Protein AF-A0A564XZP2-F1 (afdb_monomer_lite)

Structure (mmCIF, N/CA/C/O backbone):
data_AF-A0A564XZP2-F1
#
_entry.id   AF-A0A564XZP2-F1
#
loop_
_atom_site.group_PDB
_atom_site.id
_atom_site.type_symbol
_atom_site.label_atom_id
_atom_site.label_alt_id
_atom_site.label_comp_id
_atom_site.label_asym_id
_atom_site.label_entity_id
_atom_site.label_seq_id
_atom_site.pdbx_PDB_ins_code
_atom_site.Cartn_x
_atom_site.Cartn_y
_atom_site.Cartn_z
_atom_site.occupancy
_atom_site.B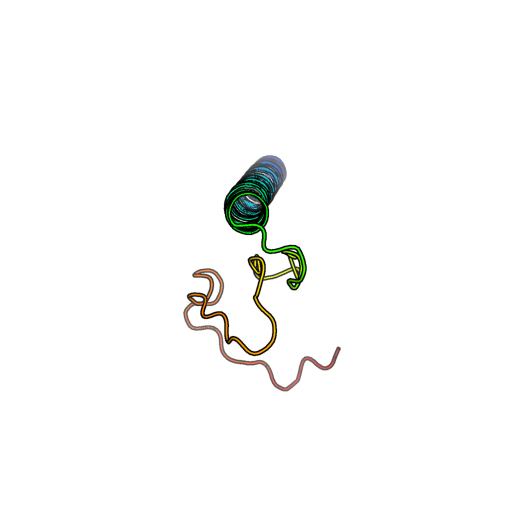_iso_or_equiv
_atom_site.auth_seq_id
_atom_site.auth_comp_id
_atom_site.auth_asym_id
_atom_site.auth_atom_id
_atom_site.pdbx_PDB_model_num
ATOM 1 N N . MET A 1 1 ? 36.345 -5.680 -15.199 1.00 37.22 1 MET A N 1
ATOM 2 C CA . MET A 1 1 ? 35.558 -4.534 -14.705 1.00 37.22 1 MET A CA 1
ATOM 3 C C . MET A 1 1 ? 34.857 -5.031 -13.450 1.00 37.22 1 MET A C 1
ATOM 5 O O . MET A 1 1 ? 33.948 -5.838 -13.564 1.00 37.22 1 MET A O 1
ATOM 9 N N . GLN A 1 2 ? 35.418 -4.741 -12.276 1.00 33.12 2 GLN A N 1
ATOM 10 C CA . GLN A 1 2 ? 34.840 -5.120 -10.982 1.00 33.12 2 GLN A CA 1
ATOM 11 C C . GLN A 1 2 ? 33.789 -4.064 -10.624 1.00 33.12 2 GLN A C 1
ATOM 13 O O . GLN A 1 2 ? 34.094 -2.878 -10.688 1.00 33.12 2 GLN A O 1
ATOM 18 N N . MET A 1 3 ? 32.553 -4.490 -10.352 1.00 40.94 3 MET A N 1
ATOM 19 C CA . MET A 1 3 ? 31.509 -3.640 -9.776 1.00 40.94 3 MET A CA 1
ATOM 20 C C . MET A 1 3 ? 31.598 -3.754 -8.257 1.00 40.94 3 MET A C 1
ATOM 22 O O . MET A 1 3 ? 31.566 -4.858 -7.712 1.00 40.94 3 MET A O 1
ATOM 26 N N . ASP A 1 4 ? 31.759 -2.608 -7.606 1.00 45.31 4 ASP A N 1
ATOM 27 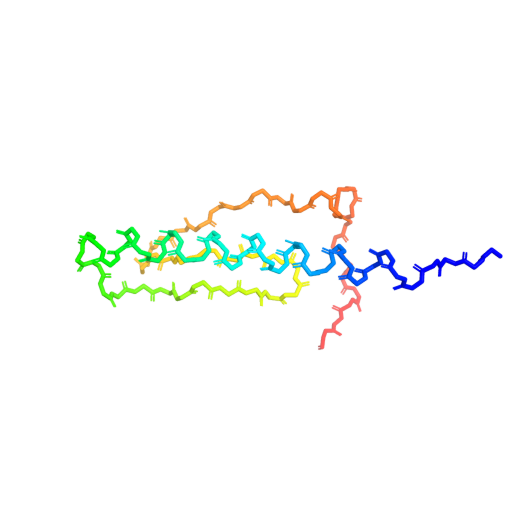C CA . ASP A 1 4 ? 31.967 -2.480 -6.172 1.00 45.31 4 ASP A CA 1
ATOM 28 C C . ASP A 1 4 ? 30.720 -2.920 -5.389 1.00 45.31 4 ASP A C 1
ATOM 30 O O . ASP A 1 4 ? 29.650 -2.315 -5.463 1.00 45.31 4 ASP A O 1
ATOM 34 N N . THR A 1 5 ? 30.872 -3.973 -4.588 1.00 53.03 5 THR A N 1
ATOM 35 C CA . THR A 1 5 ? 29.849 -4.575 -3.713 1.00 53.03 5 THR A CA 1
ATOM 36 C C . THR A 1 5 ? 29.301 -3.628 -2.637 1.00 53.03 5 THR A C 1
ATOM 38 O O . THR A 1 5 ? 28.253 -3.893 -2.061 1.00 53.03 5 THR A O 1
ATOM 41 N N . ASN A 1 6 ? 29.964 -2.495 -2.397 1.00 49.41 6 ASN A N 1
ATOM 42 C CA . ASN A 1 6 ? 29.653 -1.536 -1.330 1.00 49.41 6 ASN A CA 1
ATOM 43 C C . ASN A 1 6 ? 28.583 -0.486 -1.730 1.00 49.41 6 ASN A C 1
ATOM 45 O O . ASN A 1 6 ? 28.008 0.206 -0.889 1.00 49.41 6 ASN A O 1
ATOM 49 N N . SER A 1 7 ? 28.298 -0.347 -3.030 1.00 47.97 7 SER A N 1
ATOM 50 C CA . SER A 1 7 ? 27.285 0.592 -3.541 1.00 47.97 7 SER A CA 1
ATOM 51 C C . SER A 1 7 ? 25.881 -0.016 -3.557 1.00 47.97 7 SER A C 1
ATOM 53 O O . SER A 1 7 ? 24.903 0.681 -3.294 1.00 47.97 7 SER A O 1
ATOM 55 N N . THR A 1 8 ? 25.780 -1.321 -3.809 1.00 53.47 8 THR A N 1
ATOM 56 C CA . THR A 1 8 ? 24.509 -2.053 -3.871 1.00 53.47 8 THR A CA 1
ATOM 57 C C . THR A 1 8 ? 23.862 -2.179 -2.491 1.00 53.47 8 THR A C 1
ATOM 59 O O . THR A 1 8 ? 22.657 -1.980 -2.372 1.00 53.47 8 THR A O 1
ATOM 62 N N . GLU A 1 9 ? 24.658 -2.407 -1.439 1.00 50.06 9 GLU A N 1
ATOM 63 C CA . GLU A 1 9 ? 24.164 -2.518 -0.058 1.00 50.06 9 GLU A CA 1
ATOM 64 C C . GLU A 1 9 ? 23.553 -1.202 0.449 1.00 50.06 9 GLU A C 1
ATOM 66 O O . GLU A 1 9 ? 22.458 -1.205 1.011 1.00 50.06 9 GLU A O 1
ATOM 71 N N . ASN A 1 10 ? 24.187 -0.060 0.164 1.00 50.41 10 ASN A N 1
ATOM 72 C CA . ASN A 1 10 ? 23.684 1.262 0.555 1.00 50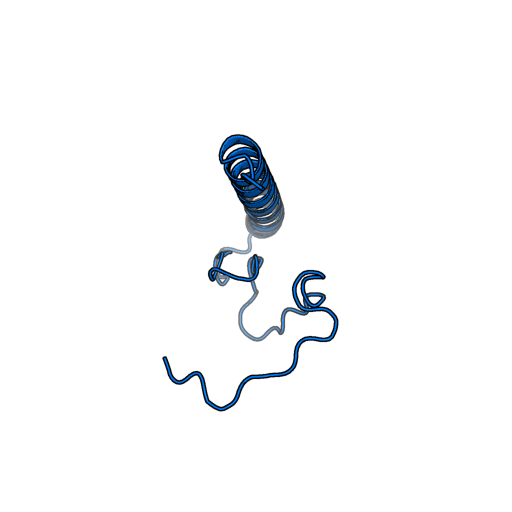.41 10 ASN A CA 1
ATOM 73 C C . ASN A 1 10 ? 22.400 1.673 -0.191 1.00 50.41 10 ASN A C 1
ATOM 75 O O . ASN A 1 10 ? 21.534 2.329 0.388 1.00 50.41 10 ASN A O 1
ATOM 79 N N . LEU A 1 11 ? 22.248 1.261 -1.454 1.00 53.50 11 LEU A N 1
ATOM 80 C CA . LEU A 1 11 ? 21.024 1.460 -2.242 1.00 53.50 11 LEU A CA 1
ATOM 81 C C . LEU A 1 11 ? 19.873 0.579 -1.744 1.00 53.50 11 LEU A C 1
ATOM 83 O O . LEU A 1 11 ? 18.753 1.064 -1.604 1.00 53.50 11 LEU A O 1
ATOM 87 N N . THR A 1 12 ? 20.142 -0.688 -1.415 1.00 54.34 12 THR A N 1
ATOM 88 C CA . THR A 1 12 ? 19.129 -1.571 -0.816 1.00 54.34 12 THR A CA 1
ATOM 89 C C . THR A 1 12 ? 18.708 -1.102 0.573 1.00 54.34 12 THR A C 1
ATOM 91 O O . THR A 1 12 ? 17.525 -1.145 0.902 1.00 54.34 12 THR A O 1
ATOM 94 N N . LEU A 1 13 ? 19.646 -0.585 1.374 1.00 54.72 13 LEU A N 1
ATOM 95 C CA . LEU A 1 13 ? 19.352 -0.035 2.694 1.00 54.72 13 LEU A CA 1
ATOM 96 C C . LEU A 1 13 ? 18.477 1.223 2.587 1.00 54.72 13 LEU A C 1
ATOM 98 O O . LEU A 1 13 ? 17.519 1.363 3.347 1.00 54.72 13 LEU A O 1
ATOM 102 N N . SER A 1 14 ? 18.750 2.113 1.624 1.00 58.62 14 SER A N 1
ATOM 103 C CA . SER A 1 14 ? 17.964 3.341 1.438 1.00 58.62 14 SER A CA 1
ATOM 104 C C . SER A 1 14 ? 16.561 3.079 0.878 1.00 58.62 14 SER A C 1
ATOM 106 O O . SER A 1 14 ? 15.609 3.708 1.342 1.00 58.62 14 SER A O 1
ATOM 108 N N . LEU A 1 15 ? 16.398 2.114 -0.038 1.00 59.06 15 LEU A N 1
ATOM 109 C CA . LEU A 1 15 ? 15.085 1.708 -0.558 1.00 59.06 15 LEU A CA 1
ATOM 110 C C . LEU A 1 15 ? 14.216 1.070 0.529 1.00 59.06 15 LEU A C 1
ATOM 112 O O . LEU A 1 15 ? 13.057 1.448 0.693 1.00 59.06 15 LEU A O 1
ATOM 116 N N . ASN A 1 16 ? 14.794 0.157 1.314 1.00 65.19 16 ASN A N 1
ATOM 117 C CA . ASN A 1 16 ? 14.096 -0.475 2.432 1.00 65.19 16 ASN A CA 1
ATOM 118 C C . ASN A 1 16 ? 13.670 0.572 3.469 1.00 65.19 16 ASN A C 1
ATOM 120 O O . ASN A 1 16 ? 12.525 0.566 3.916 1.00 65.19 16 ASN A O 1
ATOM 124 N N . THR A 1 17 ? 14.544 1.537 3.768 1.00 66.88 17 THR A N 1
ATOM 125 C CA . THR A 1 17 ? 14.244 2.631 4.705 1.00 66.88 17 THR A CA 1
ATOM 126 C C . THR A 1 17 ? 13.121 3.539 4.191 1.00 66.88 17 THR A C 1
ATOM 128 O O . THR A 1 17 ? 12.227 3.909 4.951 1.00 66.88 17 THR A O 1
ATOM 131 N N . ALA A 1 18 ? 13.118 3.881 2.899 1.00 70.38 18 ALA A N 1
ATOM 132 C CA . ALA A 1 18 ? 12.059 4.694 2.301 1.00 70.38 18 ALA A CA 1
ATOM 133 C C . ALA A 1 18 ? 10.700 3.976 2.330 1.00 70.38 18 ALA A C 1
ATOM 135 O O . ALA A 1 18 ? 9.679 4.590 2.646 1.00 70.38 18 ALA A O 1
ATOM 136 N N . CYS A 1 19 ? 10.683 2.668 2.065 1.00 77.44 19 CYS A N 1
ATOM 137 C CA . CYS A 1 19 ? 9.462 1.874 2.146 1.00 77.44 19 CYS A CA 1
ATOM 138 C C . CYS A 1 19 ? 8.955 1.744 3.580 1.00 77.44 19 CYS A C 1
ATOM 140 O O . CYS A 1 19 ? 7.766 1.935 3.822 1.00 77.44 19 CYS A O 1
ATOM 142 N N . GLU A 1 20 ? 9.842 1.520 4.547 1.00 80.00 20 GLU A N 1
ATOM 143 C CA . GLU A 1 20 ? 9.477 1.517 5.963 1.00 80.00 20 GLU A CA 1
ATOM 144 C C . GLU A 1 20 ? 8.856 2.844 6.409 1.00 80.00 20 GLU A C 1
ATOM 146 O O . GLU A 1 20 ? 7.872 2.839 7.152 1.00 80.00 20 GLU A O 1
ATOM 151 N N . GLN A 1 21 ? 9.386 3.974 5.937 1.00 82.06 21 GLN A N 1
ATOM 152 C CA . GLN A 1 21 ? 8.848 5.293 6.261 1.00 82.06 21 GLN A CA 1
ATOM 153 C C . GLN A 1 21 ? 7.429 5.469 5.700 1.00 82.06 21 GLN A C 1
ATOM 155 O O . GLN A 1 21 ? 6.506 5.781 6.450 1.00 82.06 21 GLN A O 1
ATOM 160 N N . ILE A 1 22 ? 7.228 5.167 4.412 1.00 78.25 22 ILE A N 1
ATOM 161 C CA . ILE A 1 22 ? 5.909 5.227 3.759 1.00 78.25 22 ILE A CA 1
ATOM 162 C C . ILE A 1 22 ? 4.907 4.314 4.477 1.00 78.25 22 ILE A C 1
ATOM 164 O O . ILE A 1 22 ? 3.750 4.686 4.688 1.00 78.25 22 ILE A O 1
ATOM 168 N N . PHE A 1 23 ? 5.346 3.123 4.890 1.00 87.31 23 PHE A N 1
ATOM 169 C CA . PHE A 1 23 ? 4.510 2.172 5.616 1.00 87.31 23 PHE A CA 1
ATOM 170 C C . PHE A 1 23 ? 4.081 2.719 6.974 1.00 87.31 23 PHE A C 1
ATOM 172 O O . PHE A 1 23 ? 2.905 2.597 7.330 1.00 87.31 23 PHE A O 1
ATOM 179 N N . ARG A 1 24 ? 5.008 3.321 7.727 1.00 84.62 24 ARG A N 1
ATOM 180 C CA . ARG A 1 24 ? 4.721 3.918 9.036 1.00 84.62 24 ARG A CA 1
ATOM 181 C C . ARG A 1 24 ? 3.737 5.069 8.912 1.00 84.62 24 ARG A C 1
ATOM 183 O O . ARG A 1 2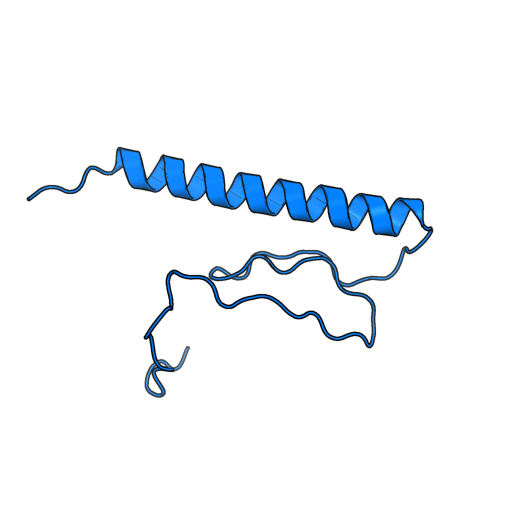4 ? 2.726 5.051 9.608 1.00 84.62 24 ARG A O 1
ATOM 190 N N . ASP A 1 25 ? 3.987 6.002 8.002 1.00 87.00 25 ASP A N 1
ATOM 191 C CA . ASP A 1 25 ? 3.180 7.215 7.865 1.00 87.00 25 ASP A CA 1
ATOM 192 C C . ASP A 1 25 ? 1.747 6.881 7.421 1.00 87.00 25 ASP A C 1
ATOM 194 O O . ASP A 1 25 ? 0.773 7.323 8.036 1.00 87.00 25 ASP A O 1
ATOM 198 N N . ALA A 1 26 ? 1.600 6.014 6.412 1.00 85.69 26 ALA A N 1
ATOM 199 C CA . ALA A 1 26 ? 0.289 5.577 5.934 1.00 85.69 26 ALA A CA 1
ATOM 200 C C . ALA A 1 26 ? -0.476 4.772 6.997 1.00 85.69 26 ALA A C 1
ATOM 202 O O . ALA A 1 26 ? -1.682 4.951 7.169 1.00 85.69 26 ALA A O 1
ATOM 203 N N . THR A 1 27 ? 0.217 3.906 7.741 1.00 87.44 27 THR A N 1
ATOM 204 C CA . THR A 1 27 ? -0.407 3.131 8.822 1.00 87.44 27 THR A CA 1
ATOM 205 C C . THR A 1 27 ? -0.839 4.036 9.972 1.00 87.44 27 THR A C 1
ATOM 207 O O . THR A 1 27 ? -1.953 3.872 10.465 1.00 87.44 27 THR A O 1
ATOM 210 N N . SER A 1 28 ? -0.004 5.002 10.378 1.00 89.38 28 SER A N 1
ATOM 211 C CA . SER A 1 28 ? -0.351 5.964 11.432 1.00 89.38 28 SER A CA 1
ATOM 212 C C . SER A 1 28 ? -1.602 6.735 11.049 1.00 89.38 28 SER A C 1
ATOM 214 O O . SER A 1 28 ? -2.557 6.747 11.811 1.00 89.38 28 SER A O 1
ATOM 216 N N . SER A 1 29 ? -1.659 7.259 9.821 1.00 91.06 29 SER A N 1
ATOM 217 C CA . SER A 1 29 ? -2.828 7.996 9.344 1.00 91.06 29 SER A CA 1
ATOM 218 C C . SER A 1 29 ? -4.118 7.171 9.428 1.00 91.06 29 SER A C 1
ATOM 220 O O . SER A 1 29 ? -5.144 7.681 9.873 1.00 91.06 29 SER A O 1
ATOM 222 N N . LEU A 1 30 ? -4.091 5.887 9.058 1.00 90.69 30 LEU A N 1
ATOM 223 C CA . LEU A 1 30 ? -5.266 5.017 9.182 1.00 90.69 30 LEU A CA 1
ATOM 224 C C . LEU A 1 30 ? -5.684 4.817 10.644 1.00 90.69 30 LEU A C 1
ATOM 226 O O . LEU A 1 30 ? -6.867 4.941 10.968 1.00 90.69 30 LEU A O 1
ATOM 230 N N . VAL A 1 31 ? -4.720 4.544 11.524 1.00 90.56 31 VAL A N 1
ATOM 231 C CA . VAL A 1 31 ? -4.968 4.318 12.954 1.00 90.56 31 VAL A CA 1
ATOM 232 C C . VAL A 1 31 ? -5.485 5.585 13.636 1.00 90.56 31 VAL A C 1
ATOM 234 O O . VAL A 1 31 ? -6.455 5.507 14.389 1.00 90.56 31 VAL A O 1
ATOM 237 N N . ASP A 1 32 ? -4.912 6.747 13.321 1.00 94.06 32 ASP A N 1
ATOM 238 C CA . ASP A 1 32 ? -5.320 8.054 13.847 1.00 94.06 32 ASP A CA 1
ATOM 239 C C . ASP A 1 32 ? -6.755 8.415 13.423 1.00 94.06 32 ASP A C 1
ATOM 241 O O . ASP A 1 32 ? -7.489 9.063 14.167 1.00 94.06 32 ASP A O 1
ATOM 245 N N . ASN A 1 33 ? -7.201 7.917 12.262 1.00 93.00 33 ASN A N 1
ATOM 246 C CA . ASN A 1 33 ? -8.587 8.018 11.791 1.00 93.00 33 ASN A CA 1
ATOM 247 C C . ASN A 1 33 ? -9.517 6.918 12.353 1.00 93.00 33 ASN A C 1
ATOM 249 O O . ASN A 1 33 ? -10.656 6.777 11.905 1.00 93.00 33 ASN A O 1
ATOM 253 N N . GLY A 1 34 ? -9.057 6.113 13.315 1.00 93.44 34 GLY A N 1
ATOM 254 C CA . GLY A 1 34 ? -9.843 5.042 13.935 1.00 93.44 34 GLY A CA 1
ATOM 255 C 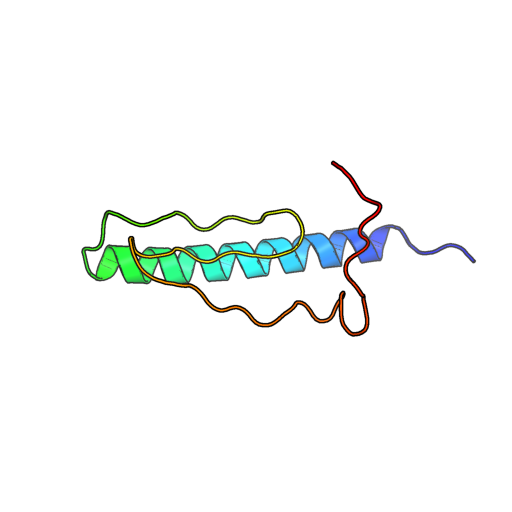C . GLY A 1 34 ? -10.065 3.820 13.038 1.00 93.44 34 GLY A C 1
ATOM 256 O O . GLY A 1 34 ? -10.886 2.954 13.354 1.00 93.44 34 GLY A O 1
ATOM 257 N N . ILE A 1 35 ? -9.345 3.715 11.919 1.00 93.31 35 ILE A N 1
ATOM 258 C CA . ILE A 1 35 ? -9.439 2.579 11.006 1.00 93.31 35 ILE A CA 1
ATOM 259 C C . ILE A 1 35 ? -8.521 1.472 11.521 1.00 93.31 35 ILE A C 1
ATOM 261 O O . ILE A 1 35 ? -7.303 1.559 11.434 1.00 93.31 35 ILE A O 1
ATOM 265 N N . ILE A 1 36 ? -9.118 0.394 12.030 1.00 90.69 36 ILE A N 1
ATOM 266 C CA . ILE A 1 36 ? -8.386 -0.740 12.629 1.00 90.69 36 ILE A CA 1
ATOM 267 C C . ILE A 1 36 ? -8.352 -1.997 11.746 1.00 90.69 36 ILE A C 1
ATOM 269 O O . ILE A 1 36 ? -7.668 -2.967 12.069 1.00 90.69 36 ILE A O 1
ATOM 273 N N . LYS A 1 37 ? -9.111 -2.011 10.641 1.00 94.81 37 LYS A N 1
ATOM 274 C CA . LYS A 1 37 ? -9.166 -3.124 9.681 1.00 94.81 37 LYS A CA 1
ATOM 275 C C . LYS A 1 37 ? -8.697 -2.662 8.309 1.00 94.81 37 LYS A C 1
ATOM 277 O O . LYS A 1 37 ? -9.413 -1.949 7.613 1.00 94.81 37 LYS A O 1
ATOM 282 N N . PHE A 1 38 ? -7.512 -3.114 7.929 1.00 93.12 38 PHE A N 1
ATOM 283 C CA . PHE A 1 38 ? -6.874 -2.845 6.646 1.00 93.12 38 PHE A CA 1
ATOM 284 C C . PHE A 1 38 ? -5.843 -3.943 6.350 1.00 93.12 38 PHE A C 1
ATOM 286 O O . PHE A 1 38 ? -5.364 -4.626 7.260 1.00 93.12 38 PHE A O 1
ATOM 293 N N . CYS A 1 39 ? -5.507 -4.130 5.077 1.00 90.81 39 CYS A N 1
ATOM 294 C CA . CYS A 1 39 ? -4.346 -4.913 4.672 1.00 90.81 39 CYS A CA 1
ATOM 295 C C . CYS A 1 39 ? -3.087 -4.154 5.085 1.00 90.81 39 CYS A C 1
ATOM 297 O O . CYS A 1 39 ? -2.972 -2.961 4.812 1.00 90.81 39 CYS A O 1
ATOM 299 N N . ARG A 1 40 ? -2.157 -4.834 5.758 1.00 87.25 40 ARG A N 1
ATOM 300 C CA . ARG A 1 40 ? -0.884 -4.226 6.161 1.00 87.25 40 ARG A CA 1
ATOM 301 C C . ARG A 1 40 ? -0.034 -3.915 4.934 1.00 87.25 40 ARG A C 1
ATOM 303 O O . ARG A 1 40 ? -0.151 -4.589 3.914 1.00 87.25 40 ARG A O 1
ATOM 310 N N . ALA A 1 41 ? 0.843 -2.932 5.081 1.00 88.50 41 ALA A N 1
ATOM 311 C CA . ALA A 1 41 ? 1.870 -2.672 4.091 1.00 88.50 41 ALA A CA 1
ATOM 312 C C . ALA A 1 41 ? 2.835 -3.864 3.960 1.00 88.50 41 ALA A C 1
ATOM 314 O O . ALA A 1 41 ? 3.097 -4.556 4.951 1.00 88.50 41 ALA A O 1
ATOM 315 N N . VAL A 1 42 ? 3.361 -4.099 2.757 1.00 86.25 42 VAL A N 1
ATOM 316 C CA . VAL A 1 42 ? 4.266 -5.221 2.469 1.00 86.25 42 VAL A CA 1
ATOM 317 C C . VAL A 1 42 ? 5.213 -4.895 1.314 1.00 86.25 42 VAL A C 1
ATOM 319 O O . VAL A 1 42 ? 4.826 -4.256 0.342 1.00 86.25 42 VAL A O 1
ATOM 322 N N . HIS A 1 43 ? 6.460 -5.352 1.411 1.00 85.50 43 HIS A N 1
ATOM 323 C CA . HIS A 1 43 ? 7.401 -5.373 0.292 1.00 85.50 43 HIS A CA 1
ATOM 324 C C . HIS A 1 43 ? 7.391 -6.775 -0.328 1.00 85.50 43 HIS A C 1
ATOM 326 O O . HIS A 1 43 ? 7.643 -7.748 0.383 1.00 85.50 43 HIS A O 1
ATOM 332 N N . ASP A 1 44 ? 7.112 -6.903 -1.625 1.00 84.56 44 ASP A N 1
ATOM 333 C CA . ASP A 1 44 ? 6.993 -8.215 -2.296 1.00 84.56 44 ASP A CA 1
ATOM 334 C C . ASP A 1 44 ? 8.281 -8.688 -3.000 1.00 84.56 44 ASP A C 1
ATOM 336 O O . ASP A 1 44 ? 8.323 -9.769 -3.578 1.00 84.56 44 ASP A O 1
ATOM 340 N N . GLY A 1 45 ? 9.340 -7.883 -2.931 1.00 80.38 45 GLY A N 1
ATOM 341 C CA . GLY A 1 45 ? 10.619 -8.118 -3.609 1.00 80.38 45 GLY A CA 1
ATOM 342 C C . GLY A 1 45 ? 10.823 -7.204 -4.816 1.00 80.38 45 GLY A C 1
ATOM 343 O O . GLY A 1 45 ? 11.952 -7.054 -5.274 1.00 80.38 45 GLY A O 1
ATOM 344 N N . VAL A 1 46 ? 9.755 -6.557 -5.284 1.00 79.69 46 VAL A N 1
ATOM 345 C CA . VAL A 1 46 ? 9.750 -5.665 -6.448 1.00 79.69 46 VAL A CA 1
ATOM 346 C C . VAL A 1 46 ? 9.185 -4.293 -6.084 1.00 79.69 46 VAL A C 1
ATOM 348 O O . VAL A 1 46 ? 9.760 -3.270 -6.449 1.00 79.69 46 VAL A O 1
ATOM 351 N N . MET A 1 47 ? 8.070 -4.270 -5.357 1.00 82.38 47 MET A N 1
ATOM 352 C CA . MET A 1 47 ? 7.306 -3.082 -5.009 1.00 82.38 47 MET A CA 1
ATOM 353 C C . MET A 1 47 ? 6.986 -3.012 -3.521 1.00 82.38 47 MET A C 1
ATOM 355 O O . MET A 1 47 ? 6.791 -4.014 -2.826 1.00 82.38 47 MET A O 1
ATOM 359 N N . CYS A 1 48 ? 6.861 -1.773 -3.055 1.00 85.31 48 CYS A N 1
ATOM 360 C CA . CYS A 1 48 ? 6.404 -1.447 -1.716 1.00 85.31 48 CYS A CA 1
ATOM 361 C C . CYS A 1 48 ? 4.907 -1.155 -1.752 1.00 85.31 48 CYS A C 1
ATOM 363 O O . CYS A 1 48 ? 4.478 -0.063 -2.123 1.00 85.31 48 CYS A O 1
ATOM 365 N N . TRP A 1 49 ? 4.110 -2.146 -1.369 1.00 88.00 49 TRP A N 1
ATOM 366 C CA . TRP A 1 49 ? 2.662 -2.033 -1.301 1.00 88.00 49 TRP A CA 1
ATOM 367 C C . TRP A 1 49 ? 2.255 -1.306 -0.014 1.00 88.00 49 TRP A C 1
ATOM 369 O O . TRP A 1 49 ? 2.585 -1.782 1.077 1.00 88.00 49 TRP A O 1
ATOM 379 N N . PRO A 1 50 ? 1.543 -0.166 -0.096 1.00 91.06 50 PRO A N 1
ATOM 380 C CA . PRO A 1 50 ? 1.059 0.541 1.083 1.00 91.06 50 PRO A CA 1
ATOM 381 C C . PRO A 1 50 ? -0.104 -0.223 1.738 1.00 91.06 50 PRO A C 1
ATOM 383 O O . PRO A 1 50 ? -0.661 -1.150 1.139 1.00 91.06 50 PRO A O 1
ATOM 386 N N . PRO A 1 51 ? -0.525 0.171 2.952 1.00 91.50 51 PRO A N 1
ATOM 387 C CA . PRO A 1 51 ? -1.751 -0.345 3.536 1.00 91.50 51 PRO A CA 1
ATOM 388 C C . PRO A 1 51 ? -2.955 -0.111 2.617 1.00 91.50 51 PRO A C 1
ATOM 390 O O . PRO A 1 51 ? -3.082 0.952 2.006 1.00 91.50 51 PRO A O 1
ATOM 393 N N . ALA A 1 52 ? -3.864 -1.082 2.552 1.00 93.00 52 ALA A N 1
ATOM 394 C CA . ALA A 1 52 ? -5.050 -1.007 1.701 1.00 93.00 52 ALA A CA 1
ATOM 395 C C . ALA A 1 52 ? -6.329 -1.228 2.508 1.00 93.00 52 ALA A C 1
ATOM 397 O O . ALA A 1 52 ? -6.399 -2.113 3.366 1.00 93.00 52 ALA A O 1
ATOM 398 N N . LEU A 1 53 ? -7.362 -0.439 2.221 1.00 94.44 53 LEU A N 1
ATOM 399 C CA . LEU A 1 53 ? -8.677 -0.647 2.814 1.00 94.44 53 LEU A CA 1
ATOM 400 C C . LEU A 1 53 ? -9.372 -1.854 2.161 1.00 94.44 53 LEU A C 1
ATOM 402 O O . LEU A 1 53 ? -9.188 -2.111 0.969 1.00 94.44 53 LEU A O 1
ATOM 406 N N . PRO A 1 54 ? -10.201 -2.603 2.904 1.00 94.25 54 PRO A N 1
ATOM 407 C CA . P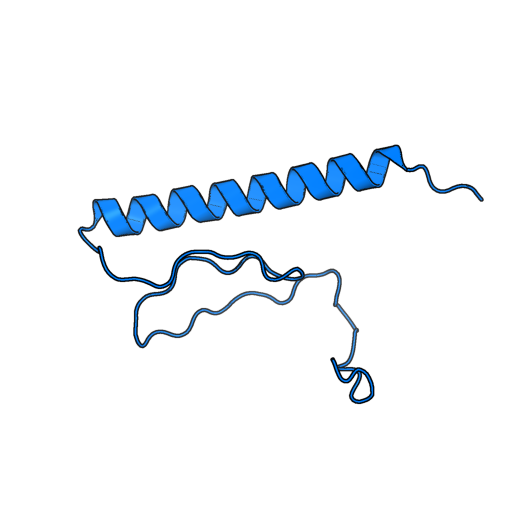RO A 1 54 ? -10.976 -3.685 2.314 1.00 94.25 54 PRO A CA 1
ATOM 408 C C . PRO A 1 54 ? -11.900 -3.171 1.203 1.00 94.25 54 PRO A C 1
ATOM 410 O O . PRO A 1 54 ? -12.621 -2.193 1.389 1.00 94.25 54 PRO A O 1
ATOM 413 N N . GLY A 1 55 ? -11.900 -3.857 0.058 1.00 95.19 55 GLY A N 1
ATOM 414 C CA . GLY A 1 55 ? -12.758 -3.518 -1.080 1.00 95.19 55 GLY A CA 1
ATOM 415 C C . GLY A 1 55 ? -12.282 -2.328 -1.919 1.00 95.19 55 GLY A C 1
ATOM 416 O O . GLY A 1 55 ? -13.012 -1.912 -2.816 1.00 95.19 55 GLY A O 1
ATOM 417 N N . THR A 1 56 ? -11.086 -1.787 -1.665 1.00 94.06 56 THR A N 1
ATOM 418 C CA . THR A 1 56 ? -10.493 -0.735 -2.500 1.00 94.06 56 THR A CA 1
ATOM 419 C C . THR A 1 56 ? -9.383 -1.276 -3.396 1.00 94.06 56 THR A C 1
ATOM 421 O O . THR A 1 56 ? -8.812 -2.340 -3.157 1.00 94.06 56 THR A O 1
ATOM 424 N N . THR A 1 57 ? -9.076 -0.526 -4.453 1.00 93.81 57 THR A N 1
ATOM 425 C CA . THR A 1 57 ? -7.941 -0.792 -5.341 1.00 93.81 57 THR A CA 1
ATOM 426 C C . THR A 1 57 ? -6.840 0.218 -5.053 1.00 93.81 57 THR A C 1
ATOM 428 O O . THR A 1 57 ? -7.100 1.420 -4.997 1.00 93.81 57 THR A O 1
ATOM 431 N N . VAL A 1 58 ? -5.613 -0.271 -4.881 1.00 89.81 58 VAL A N 1
ATOM 432 C CA . VAL A 1 58 ? -4.415 0.564 -4.757 1.00 89.81 58 VAL A CA 1
ATOM 433 C C . VAL A 1 58 ? -3.749 0.660 -6.123 1.00 89.81 58 VAL A C 1
ATOM 435 O O . VAL A 1 58 ? -3.536 -0.354 -6.783 1.00 89.81 58 VAL A O 1
ATOM 438 N N . TYR A 1 59 ? -3.410 1.881 -6.527 1.00 88.88 59 TYR A N 1
ATOM 439 C CA . TYR A 1 59 ? -2.689 2.158 -7.763 1.00 88.88 59 TYR A CA 1
ATOM 440 C C . TYR A 1 59 ? -1.289 2.652 -7.417 1.00 88.88 59 TYR A C 1
ATOM 442 O O . TYR A 1 59 ? -1.136 3.591 -6.637 1.00 88.88 59 TYR A O 1
ATOM 450 N N . LEU A 1 60 ? -0.278 2.021 -8.002 1.00 85.38 60 LEU A N 1
ATOM 451 C CA . LEU A 1 60 ? 1.120 2.417 -7.877 1.00 85.38 60 LEU A CA 1
ATOM 452 C C . LEU A 1 60 ? 1.689 2.618 -9.277 1.00 85.38 60 LEU A C 1
ATOM 454 O O . LEU A 1 60 ? 1.323 1.903 -10.212 1.00 85.38 60 LEU A O 1
ATOM 458 N N . ALA A 1 61 ? 2.580 3.596 -9.417 1.00 83.75 61 ALA A N 1
ATOM 459 C CA . ALA A 1 61 ? 3.365 3.722 -10.635 1.00 83.75 61 ALA A CA 1
ATOM 460 C C . ALA A 1 61 ? 4.259 2.488 -10.787 1.00 83.75 61 ALA A C 1
ATOM 462 O O . ALA A 1 61 ? 4.750 1.951 -9.794 1.00 83.75 61 ALA A O 1
ATOM 463 N N . CYS A 1 62 ? 4.475 2.047 -12.025 1.00 81.25 62 CYS A N 1
ATOM 464 C CA . CYS A 1 62 ? 5.437 0.983 -12.268 1.00 81.25 62 CYS A CA 1
ATOM 465 C C . CYS A 1 62 ? 6.834 1.463 -11.837 1.00 81.25 62 CYS A C 1
ATOM 467 O O . CYS A 1 62 ? 7.184 2.618 -12.098 1.00 81.25 62 CYS A O 1
ATOM 469 N N . PRO A 1 63 ? 7.627 0.614 -11.169 1.00 78.81 63 PRO A N 1
ATOM 470 C CA . PRO A 1 63 ? 8.976 0.982 -10.775 1.00 78.81 63 PRO A CA 1
ATOM 471 C C . PRO A 1 63 ? 9.830 1.235 -12.022 1.00 78.81 63 PRO A C 1
ATOM 473 O O . PRO A 1 63 ? 9.811 0.447 -12.968 1.00 78.81 63 PRO A O 1
ATOM 476 N N . ALA A 1 64 ? 10.604 2.324 -12.006 1.00 77.88 64 ALA A N 1
ATOM 477 C CA . ALA A 1 64 ? 11.418 2.745 -13.150 1.00 77.88 64 ALA A CA 1
ATOM 478 C C . ALA A 1 64 ? 12.455 1.690 -13.577 1.00 77.88 64 ALA A C 1
ATOM 480 O O . ALA A 1 64 ? 12.855 1.634 -14.734 1.00 77.88 64 ALA A O 1
ATOM 481 N N . SER A 1 65 ? 12.853 0.805 -12.657 1.00 72.06 65 SER A N 1
ATOM 482 C CA . SER A 1 65 ? 13.736 -0.330 -12.940 1.00 72.06 65 SER A CA 1
ATOM 483 C C . SER A 1 65 ? 13.170 -1.333 -13.954 1.00 72.06 65 SER A C 1
ATOM 485 O O . SER A 1 65 ? 13.928 -2.164 -14.441 1.00 72.06 65 SER A O 1
ATOM 487 N N . PHE A 1 66 ? 11.875 -1.258 -14.277 1.00 73.38 66 PHE A N 1
ATOM 488 C CA . PHE A 1 66 ? 11.204 -2.089 -15.279 1.00 73.38 66 PHE A CA 1
ATOM 489 C C . PHE A 1 66 ? 10.740 -1.282 -16.505 1.00 73.38 66 PHE A C 1
ATOM 491 O O . PHE A 1 66 ? 9.943 -1.775 -17.305 1.00 73.38 66 PHE A O 1
ATOM 498 N N . GLU A 1 67 ? 11.188 -0.034 -16.681 1.00 73.81 67 GLU A N 1
ATOM 499 C CA . GLU A 1 67 ? 10.847 0.743 -17.878 1.00 73.81 67 GLU A CA 1
ATOM 500 C C . GLU A 1 67 ? 11.379 0.066 -19.149 1.00 73.81 67 GLU A C 1
ATOM 502 O O . GLU A 1 67 ? 12.579 -0.133 -19.318 1.00 73.81 67 GLU A O 1
ATOM 507 N N . GLY A 1 68 ? 10.466 -0.281 -20.061 1.00 70.12 68 GLY A N 1
ATOM 508 C CA . GLY A 1 68 ? 10.785 -0.996 -21.302 1.00 70.12 68 GLY A CA 1
ATOM 509 C C . GLY A 1 68 ? 10.853 -2.521 -21.162 1.00 70.12 68 GLY A C 1
ATOM 510 O O . GLY A 1 68 ? 10.965 -3.209 -22.177 1.00 70.12 68 GLY A O 1
ATOM 511 N N . GLU A 1 69 ? 10.721 -3.056 -19.947 1.00 69.75 69 GLU A N 1
ATOM 512 C CA . GLU A 1 69 ? 10.680 -4.497 -19.700 1.00 69.75 69 GLU A CA 1
ATOM 513 C C . GLU A 1 69 ? 9.293 -5.076 -20.026 1.00 69.75 69 GLU A C 1
ATOM 515 O O . GLU A 1 69 ? 8.246 -4.522 -19.680 1.00 69.75 69 GLU A O 1
ATOM 520 N N . GLY A 1 70 ? 9.281 -6.216 -20.716 1.00 66.44 70 GLY A N 1
ATOM 521 C CA . GLY A 1 70 ? 8.069 -6.965 -21.046 1.00 66.44 70 GLY A CA 1
ATOM 522 C C . GLY A 1 70 ? 7.849 -8.134 -20.088 1.00 66.44 70 GLY A C 1
ATOM 523 O O . GLY A 1 70 ? 8.794 -8.703 -19.547 1.00 66.44 70 GLY A O 1
ATOM 524 N N . TYR A 1 71 ? 6.595 -8.551 -19.903 1.00 66.38 71 TYR A N 1
ATOM 525 C CA . TYR A 1 71 ? 6.302 -9.755 -19.126 1.00 66.38 71 TYR A CA 1
ATOM 526 C C . TYR A 1 71 ? 6.922 -10.996 -19.793 1.00 66.38 71 TYR A C 1
ATOM 528 O O . TYR A 1 71 ? 6.526 -11.388 -20.895 1.00 66.38 71 TYR A O 1
ATOM 536 N N . ASN A 1 72 ? 7.882 -11.636 -19.119 1.00 66.00 72 ASN A N 1
ATOM 537 C CA . ASN A 1 72 ? 8.462 -12.890 -19.585 1.00 66.00 72 ASN A CA 1
ATOM 538 C C . ASN A 1 72 ? 7.538 -14.065 -19.234 1.00 66.00 72 ASN A C 1
ATOM 540 O O . ASN A 1 72 ? 7.540 -14.571 -18.112 1.00 66.00 72 ASN A O 1
ATOM 544 N N . GLN A 1 73 ? 6.791 -14.538 -20.231 1.00 67.94 73 GLN A N 1
ATOM 545 C CA . GLN A 1 73 ? 5.814 -15.627 -20.087 1.00 67.94 73 GLN A CA 1
ATOM 546 C C . GLN A 1 73 ? 6.451 -16.989 -19.765 1.00 67.94 73 GLN A C 1
ATOM 548 O O . GLN A 1 73 ? 5.747 -17.938 -19.420 1.00 67.94 73 GLN A O 1
ATOM 553 N N . ASN A 1 74 ? 7.777 -17.096 -19.883 1.00 69.38 74 ASN A N 1
ATOM 554 C CA . ASN A 1 74 ? 8.520 -18.331 -19.653 1.00 69.38 74 ASN A CA 1
ATOM 555 C C . ASN A 1 74 ? 9.077 -18.440 -18.224 1.00 69.38 74 ASN A C 1
ATOM 557 O O . ASN A 1 74 ? 9.542 -19.514 -17.846 1.00 69.38 74 ASN A O 1
ATOM 561 N N . CYS A 1 75 ? 9.009 -17.377 -17.415 1.00 58.78 75 CYS A N 1
ATOM 562 C CA . CYS A 1 75 ? 9.330 -17.445 -15.991 1.00 58.78 75 CYS A CA 1
ATOM 563 C C . CYS A 1 75 ? 8.118 -17.987 -15.221 1.00 58.78 75 CYS A C 1
ATOM 565 O O . CYS A 1 75 ? 7.282 -17.230 -14.731 1.00 58.78 75 CYS A O 1
ATOM 567 N N . LYS A 1 76 ? 8.003 -19.316 -15.139 1.00 47.00 76 LYS A N 1
ATOM 568 C CA . LYS A 1 76 ? 7.134 -19.975 -14.156 1.00 47.00 76 LYS A CA 1
ATOM 569 C C . LYS A 1 76 ? 7.892 -20.067 -12.829 1.00 47.00 76 LYS A C 1
ATOM 571 O O . LYS A 1 76 ? 8.994 -20.610 -12.817 1.00 47.00 76 LYS A O 1
ATOM 576 N N . PHE A 1 77 ? 7.312 -19.509 -11.767 1.00 49.16 77 PHE A N 1
ATOM 577 C CA . PHE A 1 77 ? 7.752 -19.717 -10.384 1.00 49.16 77 PHE A CA 1
ATOM 578 C C . PHE A 1 77 ? 7.473 -21.153 -9.930 1.00 49.16 77 PHE A C 1
ATOM 580 O O . PHE A 1 77 ? 6.448 -21.718 -10.385 1.00 49.16 77 PHE A O 1
#

Secondary structure (DSSP, 8-state):
-PPPHHHHHHHHHHHHHHHHHHHHHHHHHHHHTT----BPPEE-SS-EEPPB-TT-----PPPGGGTT----TT---

Foldseek 3Di:
DDDDPVVVVVVVVVVVVVLVVQQVVLVVVCVVVVNPDWAHWDDPPQDTRHIGHPPDDDDDDHPPVCVVPDDDPPDDD

Sequence (77 aa):
MQMDTNSTENLTLSLNTACEQIFRDATSSLVDNGIIKFCRAVHDGVMCWPPALPGTTVYLACPASFEGEGYNQNCKF

Organism: Hymenolepis diminuta (NCBI:txid6216)

pLDDT: mean 75.71, std 16.73, range [33.12, 95.19]

Radius of gyration: 16.32 Å; chains: 1; bounding box: 48×28×35 Å

InterPro domains:
  IPR001879 GPCR, family 2, extracellular hormone receptor domain [PF02793] (37-72)
  IPR001879 GPCR, family 2, extracellular hormone receptor domain [PS50227] (18-77)
  IPR036445 GPCR family 2, extracellular hormone receptor domain superfamily [G3DSA:4.10.1240.10] (1-76)
  IPR036445 GPCR family 2, extracellular hormone receptor domain superfamily [SSF111418] (15-69)